Protein AF-A0A9E5IM11-F1 (afdb_monomer_lite)

Sequence (53 aa):
MKSERAEPALLRRINQRALLEVIRRSGASSRAALARMSGLTPPTVSKVVDSLL

Secondary structure (DSSP, 8-state):
---SSPPHHHHHHHHHHHHHHHHHHH-S--HHHHHHHH---HHHHHHHHHT--

Structure (mmCIF, N/CA/C/O backbone):
data_AF-A0A9E5IM11-F1
#
_entry.id   AF-A0A9E5IM11-F1
#
loop_
_atom_site.group_PDB
_atom_site.id
_atom_site.type_symbol
_atom_site.label_atom_id
_atom_site.label_alt_id
_atom_site.label_comp_id
_atom_site.label_asym_id
_atom_site.label_entity_id
_atom_site.label_seq_id
_atom_site.pdbx_PDB_ins_code
_atom_site.Cartn_x
_atom_site.Cartn_y
_atom_site.Cartn_z
_atom_site.occupancy
_atom_site.B_iso_or_equiv
_atom_site.auth_seq_id
_atom_site.auth_comp_id
_atom_site.auth_as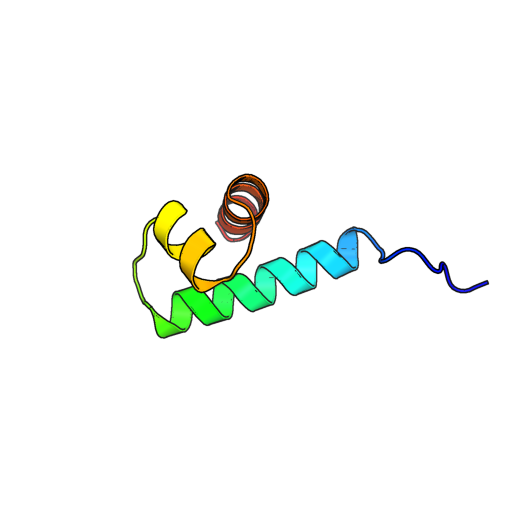ym_id
_atom_site.auth_atom_id
_atom_site.pdbx_PDB_model_num
ATOM 1 N N . MET A 1 1 ? 13.358 -6.993 -28.486 1.00 45.38 1 MET A N 1
ATOM 2 C CA . MET A 1 1 ? 13.668 -7.587 -27.165 1.00 45.38 1 MET A CA 1
ATOM 3 C C . MET A 1 1 ? 12.581 -7.178 -26.182 1.00 45.38 1 MET A C 1
ATOM 5 O O . MET A 1 1 ? 12.402 -5.985 -25.985 1.00 45.38 1 MET A O 1
ATOM 9 N N . LYS A 1 2 ? 11.813 -8.125 -25.625 1.00 55.69 2 LYS A N 1
ATOM 10 C CA . LYS A 1 2 ? 10.946 -7.847 -24.466 1.00 55.69 2 LYS A CA 1
ATOM 11 C C . LYS A 1 2 ? 11.845 -7.785 -23.230 1.00 55.69 2 LYS A C 1
ATOM 13 O O . LYS A 1 2 ? 12.663 -8.677 -23.043 1.00 55.69 2 LYS A O 1
ATOM 18 N N . SER A 1 3 ? 11.725 -6.716 -22.451 1.00 59.62 3 SER A N 1
ATOM 19 C CA . SER A 1 3 ? 12.461 -6.527 -21.201 1.00 59.62 3 SER A CA 1
ATOM 20 C C . SER A 1 3 ? 12.067 -7.619 -20.197 1.00 59.62 3 SER A C 1
ATOM 22 O O . SER A 1 3 ? 10.884 -7.785 -19.913 1.00 59.62 3 SER A O 1
ATOM 24 N N . GLU A 1 4 ? 13.042 -8.354 -19.656 1.00 68.56 4 GLU A N 1
ATOM 25 C CA . GLU A 1 4 ? 12.858 -9.285 -18.524 1.00 68.56 4 GLU A CA 1
ATOM 26 C C . GLU A 1 4 ? 12.541 -8.551 -17.209 1.00 68.56 4 GLU A C 1
ATOM 28 O O . GLU A 1 4 ? 12.232 -9.168 -16.191 1.00 68.56 4 GLU A O 1
ATOM 33 N N . ARG A 1 5 ? 12.603 -7.213 -17.211 1.00 71.88 5 ARG A N 1
ATOM 34 C CA . A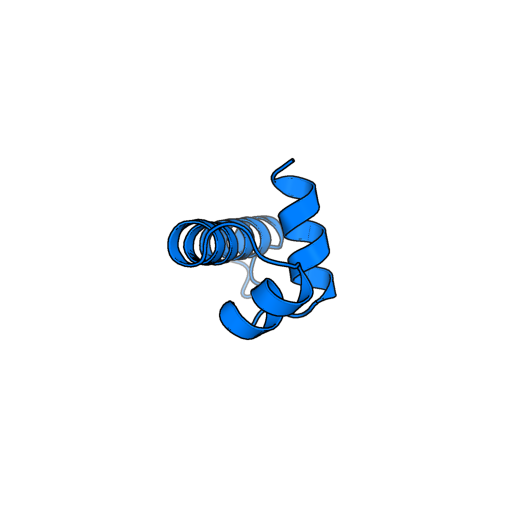RG A 1 5 ? 12.228 -6.385 -16.068 1.00 71.88 5 ARG A CA 1
ATOM 35 C C . ARG A 1 5 ? 10.757 -6.026 -16.164 1.00 71.88 5 ARG A C 1
ATOM 37 O O . ARG A 1 5 ? 10.297 -5.503 -17.176 1.00 71.88 5 ARG A O 1
ATOM 44 N N . ALA A 1 6 ? 10.037 -6.251 -15.072 1.00 75.38 6 ALA A N 1
ATOM 45 C CA . ALA A 1 6 ? 8.681 -5.756 -14.942 1.00 75.38 6 ALA A CA 1
ATOM 46 C C . ALA A 1 6 ? 8.671 -4.226 -15.109 1.00 75.38 6 ALA A C 1
ATOM 48 O O . ALA A 1 6 ? 9.321 -3.499 -14.355 1.00 75.38 6 ALA A O 1
ATOM 49 N N . GLU A 1 7 ? 7.939 -3.748 -16.116 1.00 90.31 7 GLU A N 1
ATOM 50 C CA . GLU A 1 7 ? 7.807 -2.323 -16.411 1.00 90.31 7 GLU A CA 1
ATOM 51 C C . GLU A 1 7 ? 7.227 -1.586 -15.190 1.00 90.31 7 GLU A C 1
ATOM 53 O O . GLU A 1 7 ? 6.139 -1.951 -14.721 1.00 90.31 7 GLU A O 1
ATOM 58 N N . PRO A 1 8 ? 7.883 -0.532 -14.663 1.00 90.06 8 PRO A N 1
ATOM 59 C CA . PRO A 1 8 ? 7.435 0.153 -13.447 1.00 90.06 8 PRO A CA 1
ATOM 60 C C . PRO A 1 8 ? 5.984 0.646 -13.516 1.00 90.06 8 PRO A C 1
ATOM 62 O O . PRO A 1 8 ? 5.255 0.623 -12.522 1.00 90.06 8 PRO A O 1
ATOM 65 N N . ALA A 1 9 ? 5.538 1.059 -14.706 1.00 90.25 9 ALA A N 1
ATOM 66 C CA . ALA A 1 9 ? 4.160 1.475 -14.944 1.00 90.25 9 ALA A CA 1
ATOM 67 C C . ALA A 1 9 ? 3.161 0.315 -14.794 1.00 90.25 9 ALA A C 1
ATOM 69 O O . ALA A 1 9 ? 2.075 0.509 -14.246 1.00 90.25 9 ALA A O 1
ATOM 70 N N . LEU A 1 10 ? 3.527 -0.891 -15.236 1.00 93.38 10 LEU A N 1
ATOM 71 C CA . LEU A 1 10 ? 2.691 -2.082 -15.102 1.00 93.38 10 LEU A CA 1
ATOM 72 C C . LEU A 1 10 ? 2.599 -2.524 -13.639 1.00 93.38 10 LEU A C 1
ATOM 74 O O . LEU A 1 10 ? 1.494 -2.741 -13.144 1.00 93.38 10 LEU A O 1
ATOM 78 N N . LEU A 1 11 ? 3.729 -2.577 -12.926 1.00 93.75 11 LEU A N 1
ATOM 79 C CA . LEU A 1 11 ? 3.747 -2.909 -11.496 1.00 93.75 11 LEU A CA 1
ATOM 80 C C . LEU A 1 11 ? 2.883 -1.949 -10.674 1.00 93.75 11 LEU A C 1
ATOM 82 O O . LEU A 1 11 ? 2.132 -2.378 -9.800 1.00 93.75 11 LEU A O 1
ATOM 86 N N . ARG A 1 12 ? 2.931 -0.648 -10.985 1.00 93.88 12 ARG A N 1
ATOM 87 C CA . ARG A 1 12 ? 2.071 0.346 -10.333 1.00 93.88 12 ARG A CA 1
ATOM 88 C C . ARG A 1 12 ? 0.587 0.049 -10.557 1.00 93.88 12 ARG A C 1
ATOM 90 O O . ARG A 1 12 ? -0.170 0.072 -9.591 1.00 93.88 12 ARG A O 1
ATOM 97 N N . ARG A 1 13 ? 0.182 -0.282 -11.789 1.00 95.62 13 ARG A N 1
ATOM 98 C CA . ARG A 1 13 ? -1.213 -0.639 -12.112 1.00 95.62 13 ARG A CA 1
ATOM 99 C C . ARG A 1 13 ? -1.670 -1.909 -11.394 1.00 95.62 13 ARG A C 1
ATOM 101 O O . ARG A 1 13 ? -2.796 -1.951 -10.906 1.00 95.62 13 ARG A O 1
ATOM 108 N N . ILE A 1 14 ? -0.804 -2.918 -11.305 1.00 96.19 14 ILE A N 1
ATOM 109 C CA . ILE A 1 14 ? -1.085 -4.160 -10.570 1.00 96.19 14 ILE A CA 1
ATOM 110 C C . ILE A 1 14 ? -1.306 -3.853 -9.085 1.00 96.19 14 ILE A C 1
ATOM 112 O O . ILE A 1 14 ? -2.324 -4.252 -8.524 1.00 96.19 14 ILE A O 1
ATOM 116 N N . ASN A 1 15 ? -0.413 -3.075 -8.470 1.00 97.12 15 ASN A N 1
ATOM 117 C CA . ASN A 1 15 ? -0.529 -2.712 -7.058 1.00 97.12 15 ASN A CA 1
ATOM 118 C C . ASN A 1 15 ? -1.780 -1.865 -6.777 1.00 97.12 15 ASN A C 1
ATOM 120 O O . ASN A 1 15 ? -2.468 -2.108 -5.788 1.00 97.12 15 ASN A O 1
ATOM 124 N N . GLN A 1 16 ? -2.112 -0.913 -7.658 1.00 97.50 16 GLN A N 1
ATOM 125 C CA . GLN A 1 16 ? -3.352 -0.133 -7.577 1.00 97.50 16 GLN A CA 1
ATOM 126 C C . GLN A 1 16 ? -4.584 -1.030 -7.608 1.00 97.50 16 GLN A C 1
ATOM 128 O O . GLN A 1 16 ? -5.472 -0.889 -6.768 1.00 97.50 16 GLN A O 1
ATOM 133 N N . ARG A 1 17 ? -4.625 -1.982 -8.545 1.00 97.44 17 ARG A N 1
ATOM 134 C CA . ARG A 1 17 ? -5.748 -2.907 -8.668 1.00 97.44 17 ARG A CA 1
ATOM 135 C C . ARG A 1 17 ? -5.891 -3.790 -7.430 1.00 97.44 17 ARG A C 1
ATOM 137 O O . ARG A 1 17 ? -6.989 -3.875 -6.887 1.00 97.44 17 ARG A O 1
ATOM 144 N N . ALA A 1 18 ? -4.796 -4.395 -6.975 1.00 96.81 18 ALA A N 1
ATOM 145 C CA . ALA A 1 18 ? -4.792 -5.253 -5.794 1.00 96.81 18 ALA A CA 1
ATOM 146 C C . ALA A 1 18 ? -5.258 -4.494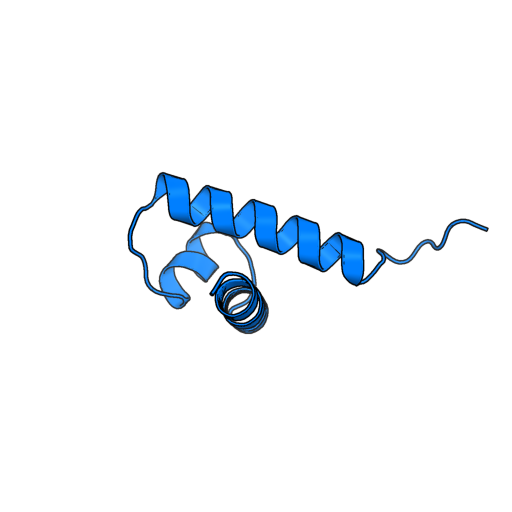 -4.541 1.00 96.81 18 ALA A C 1
ATOM 148 O O . ALA A 1 18 ? -6.123 -4.972 -3.809 1.00 96.81 18 ALA A O 1
ATOM 149 N N . LEU A 1 19 ? -4.747 -3.277 -4.318 1.00 97.38 19 LEU A N 1
ATOM 150 C CA . LEU A 1 19 ? -5.129 -2.481 -3.153 1.00 97.38 19 LEU A CA 1
ATOM 151 C C . LEU A 1 19 ? -6.597 -2.035 -3.212 1.00 97.38 19 LEU A C 1
ATOM 153 O O . LEU A 1 19 ? -7.284 -2.069 -2.193 1.00 97.38 19 LEU A O 1
ATOM 157 N N . LEU A 1 20 ? -7.097 -1.662 -4.394 1.00 97.06 20 LEU A N 1
ATOM 158 C CA . LEU A 1 20 ? -8.496 -1.277 -4.580 1.00 97.06 20 LEU A CA 1
ATOM 159 C C . LEU A 1 20 ? -9.452 -2.440 -4.278 1.00 97.06 20 LEU A C 1
ATOM 161 O O . LEU A 1 20 ? -10.507 -2.231 -3.682 1.00 97.06 20 LEU A O 1
ATOM 165 N N . GLU A 1 21 ? -9.088 -3.667 -4.657 1.00 97.38 21 GLU A N 1
ATOM 166 C CA . GLU A 1 21 ? -9.870 -4.861 -4.324 1.00 97.38 21 GLU A CA 1
ATOM 167 C C . GLU A 1 21 ? -9.907 -5.124 -2.818 1.00 97.38 21 GLU A C 1
ATOM 169 O O . GLU A 1 21 ? -10.971 -5.454 -2.292 1.00 97.38 21 GLU A O 1
ATOM 174 N N . VAL A 1 22 ? -8.790 -4.914 -2.115 1.00 97.50 22 VAL A N 1
ATOM 175 C CA . VAL A 1 22 ? -8.749 -4.992 -0.648 1.00 97.50 22 VAL A CA 1
ATOM 176 C C . VAL A 1 22 ? -9.666 -3.935 -0.031 1.00 97.50 22 VAL A C 1
ATOM 178 O O . VAL A 1 22 ? -10.544 -4.301 0.743 1.00 97.50 22 VAL A O 1
ATOM 181 N N . ILE A 1 23 ? -9.550 -2.663 -0.434 1.00 96.19 23 ILE A N 1
ATOM 182 C CA . ILE A 1 23 ? -10.386 -1.558 0.078 1.00 96.19 23 ILE A CA 1
ATOM 183 C C . ILE A 1 23 ? -11.877 -1.842 -0.139 1.00 96.19 23 ILE A C 1
ATOM 185 O O . ILE A 1 23 ? -12.687 -1.658 0.767 1.00 96.19 23 ILE A O 1
ATOM 189 N N . ARG A 1 24 ? -12.260 -2.327 -1.326 1.00 96.00 24 ARG A N 1
ATOM 190 C CA . ARG A 1 24 ? -13.664 -2.650 -1.626 1.00 96.00 24 ARG A CA 1
ATOM 191 C C . ARG A 1 24 ? -14.217 -3.786 -0.766 1.00 96.00 24 ARG A C 1
ATOM 193 O O . ARG A 1 24 ? -15.418 -3.803 -0.522 1.00 96.00 24 ARG A O 1
ATOM 200 N N . ARG A 1 25 ? -13.377 -4.737 -0.347 1.00 97.31 25 ARG A N 1
ATOM 201 C CA . ARG A 1 25 ? -13.780 -5.875 0.496 1.00 97.31 25 ARG A CA 1
ATOM 202 C C . ARG A 1 25 ? -13.775 -5.531 1.986 1.00 97.31 25 ARG A C 1
ATOM 204 O O . ARG A 1 25 ? -14.644 -6.010 2.703 1.00 97.31 25 ARG A O 1
ATOM 211 N N . SER A 1 26 ? -12.812 -4.731 2.447 1.00 96.00 26 SER A N 1
ATOM 212 C CA . SER A 1 26 ? -12.644 -4.385 3.865 1.00 96.00 26 SER A CA 1
ATOM 213 C C . SER A 1 26 ? -13.386 -3.116 4.290 1.00 96.00 26 SER A C 1
ATOM 215 O O . SER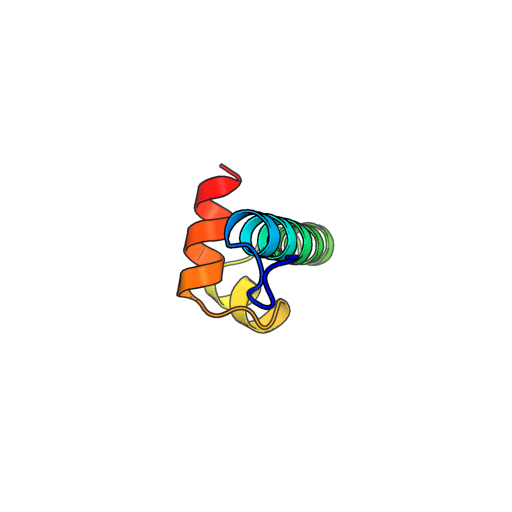 A 1 26 ? -13.526 -2.868 5.484 1.00 96.00 26 SER A O 1
ATOM 217 N N . GLY A 1 27 ? -13.832 -2.289 3.340 1.00 92.12 27 GLY A N 1
ATOM 218 C CA . GLY A 1 27 ? -14.387 -0.968 3.624 1.00 92.12 27 GLY A CA 1
ATOM 219 C C . GLY A 1 27 ? -13.318 0.018 4.110 1.00 92.12 27 GLY A C 1
ATOM 220 O O . GLY A 1 27 ? -12.131 -0.114 3.795 1.00 92.12 27 GLY A O 1
ATOM 221 N N . ALA A 1 28 ? -13.737 1.025 4.882 1.00 92.75 28 ALA A N 1
ATOM 222 C CA . ALA A 1 28 ? -12.828 2.016 5.457 1.00 92.75 28 ALA A CA 1
ATOM 223 C C . ALA A 1 28 ? -11.750 1.330 6.315 1.00 92.75 28 ALA A C 1
ATOM 225 O O . ALA A 1 28 ? -12.044 0.539 7.207 1.00 92.75 28 ALA A O 1
ATOM 226 N N . SER A 1 29 ? -10.480 1.598 6.021 1.00 96.06 29 SER A N 1
ATOM 227 C CA . SER A 1 29 ? -9.343 0.919 6.648 1.00 96.06 29 SER A CA 1
ATOM 228 C C . SER A 1 29 ? -8.125 1.836 6.694 1.00 96.06 29 SER A C 1
ATOM 230 O O . SER A 1 29 ? -7.929 2.676 5.817 1.00 96.06 29 SER A O 1
ATOM 232 N N . SER A 1 30 ? -7.275 1.668 7.710 1.00 97.94 30 SER A N 1
ATOM 233 C CA . SER A 1 30 ? -6.016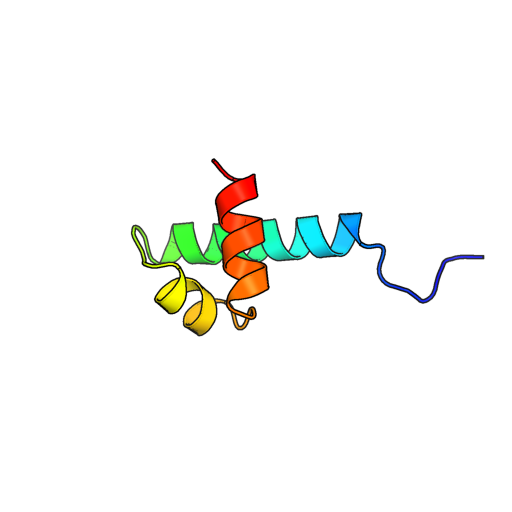 2.414 7.798 1.00 97.94 30 SER A CA 1
ATOM 234 C C . SER A 1 30 ? -4.994 1.905 6.775 1.00 97.94 30 SER A C 1
ATOM 236 O O . SER A 1 30 ? -4.998 0.727 6.413 1.00 97.94 30 SER A O 1
ATOM 238 N N . ARG A 1 31 ? -4.041 2.754 6.359 1.00 97.62 31 ARG A N 1
ATOM 239 C CA . ARG A 1 31 ? -2.930 2.341 5.471 1.00 97.62 31 ARG A CA 1
ATOM 240 C C . ARG A 1 31 ? -2.148 1.142 6.035 1.00 97.62 31 ARG A C 1
ATOM 242 O O . ARG A 1 31 ? -1.769 0.244 5.290 1.00 97.62 31 ARG A O 1
ATOM 249 N N . ALA A 1 32 ? -1.958 1.085 7.355 1.00 98.12 32 ALA A N 1
ATOM 250 C CA . ALA A 1 32 ? -1.291 -0.038 8.014 1.00 98.12 32 ALA A CA 1
ATOM 251 C C . ALA A 1 32 ? -2.102 -1.343 7.926 1.00 98.12 32 ALA A C 1
ATOM 253 O O . ALA A 1 32 ? -1.531 -2.407 7.696 1.00 98.12 32 ALA A O 1
ATOM 254 N N . ALA A 1 33 ? -3.429 -1.273 8.082 1.00 98.19 33 ALA A N 1
ATOM 255 C CA . ALA A 1 33 ? -4.301 -2.429 7.885 1.00 98.19 33 ALA A CA 1
ATOM 256 C C . ALA A 1 33 ? -4.277 -2.899 6.422 1.00 98.19 33 ALA A C 1
ATOM 258 O O . ALA A 1 33 ? -4.128 -4.091 6.164 1.00 98.19 33 ALA A O 1
ATOM 259 N N . LEU A 1 34 ? -4.329 -1.965 5.468 1.00 97.94 34 LEU A N 1
ATOM 260 C CA . LEU A 1 34 ? -4.249 -2.272 4.041 1.00 97.94 34 LEU A CA 1
ATOM 261 C C . LEU A 1 34 ? -2.929 -2.961 3.657 1.00 97.94 34 LEU A C 1
ATOM 263 O O . LEU A 1 34 ? -2.954 -3.899 2.865 1.00 97.94 34 LEU A O 1
ATOM 267 N N . ALA A 1 35 ? -1.792 -2.566 4.238 1.00 98.25 35 ALA A N 1
ATOM 268 C CA . ALA A 1 35 ? -0.508 -3.246 4.026 1.00 98.25 35 ALA A CA 1
ATOM 269 C C . ALA A 1 35 ? -0.543 -4.707 4.494 1.00 98.25 35 ALA A C 1
ATOM 271 O O . ALA A 1 35 ? -0.170 -5.608 3.748 1.00 98.25 35 ALA A O 1
ATOM 272 N N . ARG A 1 36 ? -1.081 -4.956 5.695 1.00 97.81 36 ARG A N 1
ATOM 273 C CA . ARG A 1 36 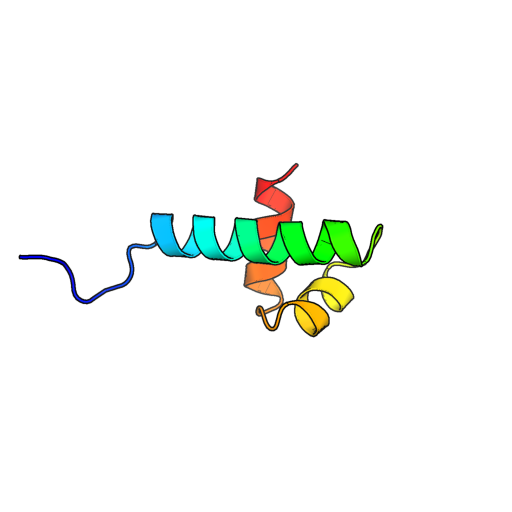? -1.219 -6.316 6.241 1.00 97.81 36 ARG A CA 1
ATOM 274 C C . ARG A 1 36 ? -2.137 -7.191 5.387 1.00 97.81 36 ARG A C 1
ATOM 276 O O . ARG A 1 36 ? -1.805 -8.341 5.139 1.00 97.81 36 ARG A O 1
ATOM 283 N N . MET A 1 37 ? -3.264 -6.647 4.923 1.00 97.69 37 MET A N 1
ATOM 284 C CA . MET A 1 37 ? -4.247 -7.399 4.132 1.00 97.69 37 MET A CA 1
ATOM 285 C C . MET A 1 37 ? -3.816 -7.628 2.678 1.00 97.69 37 MET A C 1
ATOM 287 O O . MET A 1 37 ? -4.132 -8.665 2.107 1.00 97.69 37 MET A O 1
ATOM 291 N N . SER A 1 38 ? -3.118 -6.667 2.066 1.00 96.38 38 SER A N 1
ATOM 292 C CA . SER A 1 38 ? -2.680 -6.762 0.664 1.00 96.38 38 SER A CA 1
ATOM 293 C C . SER A 1 38 ? -1.346 -7.488 0.479 1.00 96.38 38 SER A C 1
ATOM 295 O O . SER A 1 38 ? -1.000 -7.828 -0.649 1.00 96.38 38 SER A O 1
ATOM 297 N N . GLY A 1 39 ? -0.565 -7.671 1.550 1.00 97.00 39 GLY A N 1
ATOM 298 C CA . GLY A 1 39 ? 0.814 -8.163 1.470 1.00 97.00 39 GLY A CA 1
ATOM 299 C C . GLY A 1 39 ? 1.797 -7.159 0.850 1.00 97.00 39 GLY A C 1
ATOM 300 O O . GLY A 1 39 ? 2.969 -7.479 0.662 1.00 97.00 39 GLY A O 1
ATOM 301 N N . LEU A 1 40 ? 1.348 -5.940 0.530 1.00 97.12 40 LEU A N 1
ATOM 302 C CA . LEU A 1 40 ? 2.203 -4.876 0.019 1.00 97.12 40 LEU A CA 1
ATOM 303 C C . LEU A 1 40 ? 2.972 -4.205 1.156 1.00 97.12 40 LEU A C 1
ATOM 305 O O . LEU A 1 40 ? 2.489 -4.060 2.280 1.00 97.12 40 LEU A O 1
ATOM 309 N N . THR A 1 41 ? 4.165 -3.709 0.837 1.00 98.25 41 THR A N 1
ATOM 310 C CA . THR A 1 41 ? 4.948 -2.946 1.811 1.00 98.25 41 THR A CA 1
ATOM 311 C C . THR A 1 41 ? 4.248 -1.622 2.164 1.00 98.25 41 THR A C 1
ATOM 313 O O . THR A 1 41 ? 3.600 -1.021 1.297 1.00 98.25 41 THR A O 1
ATOM 316 N N . PRO A 1 42 ? 4.410 -1.101 3.396 1.00 98.25 42 PRO A N 1
ATOM 317 C CA . PRO A 1 42 ? 3.863 0.200 3.784 1.00 98.25 42 PRO A CA 1
ATOM 318 C C . PRO A 1 42 ? 4.165 1.358 2.808 1.00 98.25 42 PRO A C 1
ATOM 320 O O . PRO A 1 42 ? 3.224 2.074 2.461 1.00 98.25 42 PRO A O 1
ATOM 323 N N . PRO A 1 43 ? 5.401 1.553 2.291 1.00 98.06 43 PRO A N 1
ATOM 324 C CA . PRO A 1 43 ? 5.660 2.626 1.328 1.00 98.06 43 PRO A CA 1
ATOM 325 C C . PRO A 1 43 ? 4.956 2.412 -0.020 1.00 98.06 43 PRO A C 1
ATOM 327 O O . PRO A 1 43 ? 4.573 3.390 -0.663 1.00 98.06 43 PRO A O 1
ATOM 330 N N . THR A 1 44 ? 4.748 1.164 -0.454 1.00 97.81 44 THR A N 1
ATOM 331 C CA . THR A 1 44 ? 3.947 0.869 -1.653 1.00 97.81 44 THR A CA 1
ATOM 332 C C . THR A 1 44 ? 2.486 1.243 -1.430 1.00 97.81 44 THR A C 1
ATOM 334 O O . THR A 1 44 ? 1.898 1.895 -2.288 1.00 97.81 44 THR A O 1
ATOM 337 N N . VAL A 1 45 ? 1.915 0.886 -0.276 1.00 98.25 45 VAL A N 1
ATOM 338 C CA . VAL A 1 45 ? 0.530 1.235 0.063 1.00 98.25 45 VAL A CA 1
ATOM 339 C C . VAL A 1 45 ? 0.332 2.743 0.095 1.00 98.25 45 VAL A C 1
ATOM 341 O O . VAL A 1 45 ? -0.605 3.216 -0.536 1.00 98.25 45 VAL A O 1
ATOM 344 N N . SER A 1 46 ? 1.211 3.505 0.755 1.00 98.12 46 SER A N 1
ATOM 345 C CA . SER A 1 46 ? 1.093 4.970 0.788 1.00 98.12 46 SER A CA 1
ATOM 346 C C . SER A 1 46 ? 1.076 5.565 -0.619 1.00 98.12 46 SER A C 1
ATOM 348 O O . SER A 1 46 ? 0.120 6.246 -0.969 1.00 98.12 46 SER A O 1
ATOM 350 N N . LYS A 1 47 ? 2.050 5.204 -1.468 1.00 97.69 47 LYS A N 1
ATOM 351 C CA . LYS A 1 47 ? 2.114 5.685 -2.859 1.00 97.69 47 LYS A CA 1
ATOM 352 C C . LYS A 1 47 ? 0.871 5.333 -3.672 1.00 97.69 47 LYS A C 1
ATOM 354 O O . LYS A 1 47 ? 0.440 6.120 -4.506 1.00 97.69 47 LYS A O 1
ATOM 359 N N . VAL A 1 48 ? 0.327 4.133 -3.477 1.00 97.19 48 VAL A N 1
ATOM 360 C CA . VAL A 1 48 ? -0.874 3.697 -4.193 1.00 97.19 48 VAL A CA 1
ATOM 361 C C . VAL A 1 48 ? -2.105 4.452 -3.697 1.00 97.19 48 VAL A C 1
ATOM 363 O O . VAL A 1 48 ? -2.855 4.943 -4.532 1.00 97.19 48 VAL A O 1
ATOM 366 N N . VAL A 1 49 ? -2.302 4.586 -2.381 1.00 96.81 49 VAL A N 1
ATOM 367 C CA . VAL A 1 49 ? -3.416 5.362 -1.807 1.00 96.81 49 VAL A CA 1
ATOM 368 C C . VAL A 1 49 ? -3.377 6.801 -2.305 1.00 96.81 49 VAL A C 1
ATOM 370 O O . VAL A 1 49 ? -4.392 7.294 -2.777 1.00 96.81 49 VAL A O 1
ATOM 373 N N . ASP A 1 50 ? -2.205 7.433 -2.286 1.00 96.88 50 ASP A N 1
ATOM 374 C CA . ASP A 1 50 ? -2.045 8.814 -2.748 1.00 96.88 50 ASP A CA 1
ATOM 375 C C . ASP A 1 50 ? -2.327 8.960 -4.255 1.00 96.88 50 ASP A C 1
ATOM 377 O O . ASP A 1 50 ? -2.698 10.033 -4.704 1.00 96.88 50 ASP A O 1
ATOM 381 N N . SER A 1 51 ? -2.192 7.886 -5.045 1.00 94.88 51 SER A N 1
ATOM 382 C CA . SER A 1 51 ? -2.531 7.881 -6.478 1.00 94.88 51 SER A CA 1
ATOM 383 C C . SER A 1 51 ? -4.012 7.628 -6.794 1.00 94.88 51 SER A C 1
ATOM 385 O O . SER A 1 51 ? -4.387 7.656 -7.965 1.00 94.88 51 SER A O 1
ATOM 387 N N . LEU A 1 52 ? -4.820 7.284 -5.785 1.00 91.19 52 LEU A N 1
ATOM 388 C CA . LEU A 1 52 ? -6.255 6.988 -5.912 1.00 91.19 52 LEU A CA 1
ATOM 389 C C . LEU A 1 52 ? -7.146 8.125 -5.374 1.00 91.19 52 LEU A C 1
ATOM 391 O O . LEU A 1 52 ? -8.369 8.008 -5.463 1.00 91.19 52 LEU A O 1
ATOM 395 N N . LEU A 1 53 ? -6.539 9.166 -4.798 1.00 90.75 53 LEU A N 1
ATOM 396 C CA . LEU A 1 53 ? -7.169 10.402 -4.325 1.00 90.75 53 LEU A CA 1
ATOM 397 C C . LEU A 1 53 ? -6.941 11.518 -5.348 1.00 90.75 53 LEU A C 1
ATOM 399 O O . LEU A 1 53 ? -7.861 12.349 -5.496 1.00 90.75 53 LEU A O 1
#

pLDDT: mean 92.32, std 11.35, range [45.38, 98.25]

Radius of gyration: 12.07 Å; chains: 1; bounding box: 28×20×35 Å

Foldseek 3Di:
DPDPDDDPVNVLVVLLVLLVVVCVVVPDDDLVVSCVSSVNDSVSSVVSVVVVD